Protein AF-A0A497SUG1-F1 (afdb_monomer_lite)

Secondary structure (DSSP, 8-state):
--HHHHHHHHHHHHHHHTT-PPPHHHHHHHHHHHSS--HHHHHHHHHHHTT-BTTB--HHHHHHHHHHHHHHHHHTT----HHHHHHHHHHHHHHHHHHHHHHHHHHHHHHHHHHHT-----GGGSPP-PPP---

pLDDT: mean 77.45, std 15.03, range [41.59, 96.5]

Sequence (135 aa):
MKVKNIWKNIEKIEEIERSGKPDGIEEKMVEMVSNEPNWEEVLNYVVSEEGMDPWQIDIVKLANAFASFIQRLGEMDFKIPAKLIIIAAILLRLKVEVLMYEEEEEETIELENIEEMKIDIDLSKIPDIQAPIKR

Radius of gyration: 30.28 Å; chains: 1; bounding box: 78×42×85 Å

Foldseek 3Di:
DPPVVVVVVVVVVVVVVCVVVPDVLVVVLQVCQVPPNDVVVVLVVLCVVVPHDPVDDDLLSSLVSLVVSVVSCVVVVDDGPVVSVVVSVVSVVVNVVVVVVVVVVVVVVVVVVVVVVPDPPPPVPDDDDDDPDDD

Structure (mmCIF, N/CA/C/O backbone):
data_AF-A0A497SUG1-F1
#
_entry.id   AF-A0A497SUG1-F1
#
loop_
_atom_site.group_PDB
_atom_site.id
_atom_site.type_symbol
_atom_site.label_atom_id
_atom_site.label_alt_id
_atom_site.label_comp_id
_atom_site.label_asym_id
_atom_site.label_entity_id
_atom_site.label_seq_id
_atom_site.pdbx_PDB_ins_code
_atom_site.Cartn_x
_atom_site.Cartn_y
_atom_site.Cartn_z
_atom_site.occupancy
_atom_site.B_iso_or_equiv
_atom_site.auth_seq_id
_atom_site.auth_comp_id
_atom_site.auth_asym_id
_atom_site.auth_atom_id
_atom_site.pdbx_PDB_model_num
ATOM 1 N N . MET A 1 1 ? -55.326 2.505 15.577 1.00 48.19 1 MET A N 1
ATOM 2 C CA . MET A 1 1 ? -54.574 1.235 15.436 1.00 48.19 1 MET A CA 1
ATOM 3 C C . MET A 1 1 ? -53.439 1.337 14.391 1.00 48.19 1 MET A C 1
ATOM 5 O O . MET A 1 1 ? -53.238 0.407 13.631 1.00 48.19 1 MET A O 1
ATOM 9 N N . LYS A 1 2 ? -52.683 2.455 14.334 1.00 50.22 2 LYS A N 1
ATOM 10 C CA . LYS A 1 2 ? -51.553 2.648 13.389 1.00 50.22 2 LYS A CA 1
ATOM 11 C C . LYS A 1 2 ? -50.175 2.721 14.060 1.00 50.22 2 LYS A C 1
ATOM 13 O O . LYS A 1 2 ? -49.175 2.512 13.397 1.00 50.22 2 LYS A O 1
ATOM 18 N N . VAL A 1 3 ? -50.120 2.953 15.374 1.00 50.72 3 VAL A N 1
ATOM 19 C CA . VAL A 1 3 ? -48.850 3.183 16.084 1.00 50.72 3 VAL A CA 1
ATOM 20 C C . VAL A 1 3 ? -48.040 1.889 16.242 1.00 50.72 3 VAL A C 1
ATOM 22 O O . VAL A 1 3 ? -46.841 1.891 16.014 1.00 50.72 3 VAL A O 1
ATOM 25 N N . LYS A 1 4 ? -48.695 0.747 16.506 1.00 49.56 4 LYS A N 1
ATOM 26 C CA . LYS A 1 4 ? -48.038 -0.569 16.669 1.00 49.56 4 LYS A CA 1
ATOM 27 C C . LYS A 1 4 ? -47.273 -1.064 15.430 1.00 49.56 4 LYS A C 1
ATOM 29 O O . LYS A 1 4 ? -46.357 -1.859 15.581 1.00 49.56 4 LYS A O 1
ATOM 34 N N . ASN A 1 5 ? -47.644 -0.606 14.233 1.00 51.91 5 ASN A N 1
ATOM 35 C CA . ASN A 1 5 ? -46.981 -1.004 12.988 1.00 51.91 5 ASN A CA 1
ATOM 36 C C . ASN A 1 5 ? -45.745 -0.157 12.680 1.00 51.91 5 ASN A C 1
ATOM 38 O O . ASN A 1 5 ? -44.886 -0.616 11.942 1.00 51.91 5 ASN A O 1
ATOM 42 N N . ILE A 1 6 ? -45.649 1.048 13.246 1.00 51.88 6 ILE A N 1
ATOM 43 C CA . ILE A 1 6 ? -44.508 1.944 13.032 1.00 51.88 6 ILE A CA 1
ATOM 44 C C . ILE A 1 6 ? -43.310 1.440 13.842 1.00 51.88 6 ILE A C 1
ATOM 46 O O . ILE A 1 6 ? -42.233 1.294 13.285 1.00 51.88 6 ILE A O 1
ATOM 50 N N . TRP A 1 7 ? -43.519 1.046 15.103 1.00 48.81 7 TRP A N 1
ATOM 51 C CA . TRP A 1 7 ? -42.458 0.491 15.958 1.00 48.81 7 TRP A CA 1
ATOM 52 C C . TRP A 1 7 ? -41.896 -0.834 15.433 1.00 48.81 7 TRP A C 1
ATOM 54 O O . TRP A 1 7 ? -40.688 -1.014 15.418 1.00 48.81 7 TRP A O 1
ATOM 64 N N . LYS A 1 8 ? -42.753 -1.707 14.884 1.00 56.28 8 LYS A N 1
ATOM 65 C CA . LYS A 1 8 ? -42.306 -2.932 14.198 1.00 56.28 8 LYS A CA 1
ATOM 66 C C . LYS A 1 8 ? -41.495 -2.658 12.934 1.00 56.28 8 LYS A C 1
ATOM 68 O O . LYS A 1 8 ? -40.694 -3.493 12.541 1.00 56.28 8 LYS A O 1
ATOM 73 N N . ASN A 1 9 ? -41.751 -1.535 12.263 1.00 60.28 9 ASN A N 1
ATOM 74 C CA . ASN A 1 9 ? -40.993 -1.144 11.080 1.00 60.28 9 ASN A CA 1
ATOM 75 C C . ASN A 1 9 ? -39.657 -0.518 11.480 1.00 60.28 9 ASN A C 1
ATOM 77 O O . ASN A 1 9 ? -38.673 -0.781 10.815 1.00 60.28 9 ASN A O 1
ATOM 81 N N . ILE A 1 10 ? -39.618 0.249 12.574 1.00 60.59 10 ILE A N 1
ATOM 82 C CA . ILE A 1 10 ? -38.388 0.828 13.130 1.00 60.59 10 ILE A CA 1
ATOM 83 C C . ILE A 1 10 ? -37.444 -0.279 13.609 1.00 60.59 10 ILE A C 1
ATOM 85 O O . ILE A 1 10 ? -36.297 -0.276 13.194 1.00 60.59 10 ILE A O 1
ATOM 89 N N . GLU A 1 11 ? -37.932 -1.278 14.353 1.00 56.94 11 GLU A N 1
ATOM 90 C CA . GLU A 1 11 ? -37.114 -2.440 14.751 1.00 56.94 11 GLU A CA 1
ATOM 91 C C . GLU A 1 11 ? -36.561 -3.190 13.533 1.00 56.94 11 GLU A C 1
ATOM 93 O O . GLU A 1 11 ? -35.410 -3.601 13.533 1.00 56.94 11 GLU A O 1
ATOM 98 N N . LYS A 1 12 ? -37.356 -3.317 12.463 1.00 55.16 12 LYS A N 1
ATOM 99 C CA . LYS A 1 12 ? -36.945 -3.979 11.219 1.00 55.16 12 LYS A CA 1
ATOM 100 C C . LYS A 1 12 ? -35.949 -3.147 10.405 1.00 55.16 12 LYS A C 1
ATOM 102 O O . LYS A 1 12 ? -35.123 -3.718 9.708 1.00 55.16 12 LYS A O 1
ATOM 107 N N . ILE A 1 13 ? -36.032 -1.819 10.476 1.00 57.75 13 ILE A N 1
ATOM 108 C CA . ILE A 1 13 ? -35.081 -0.888 9.853 1.00 57.75 13 ILE A CA 1
ATOM 109 C C . ILE A 1 13 ? -33.768 -0.881 10.649 1.00 57.75 13 ILE A C 1
ATOM 111 O O . ILE A 1 13 ? -32.713 -0.971 10.036 1.00 57.75 13 ILE A O 1
ATOM 115 N N . GLU A 1 14 ? -33.821 -0.906 11.985 1.00 55.78 14 GLU A N 1
ATOM 116 C CA . GLU A 1 14 ? -32.648 -1.089 12.854 1.00 55.78 14 GLU A CA 1
ATOM 117 C C . GLU A 1 14 ? -32.008 -2.478 12.677 1.00 55.78 14 GLU A C 1
ATOM 119 O O . GLU A 1 14 ? -30.791 -2.605 12.752 1.00 55.78 14 GLU A O 1
ATOM 124 N N . GLU A 1 15 ? -32.785 -3.533 12.402 1.00 54.19 15 GLU A N 1
ATOM 125 C CA . GLU A 1 15 ? -32.261 -4.868 12.061 1.00 54.19 15 GLU A CA 1
ATOM 126 C C . GLU A 1 15 ? -31.575 -4.894 10.684 1.00 54.19 15 GLU A C 1
ATOM 128 O O . GLU A 1 15 ? -30.587 -5.604 10.505 1.00 54.19 15 GLU A O 1
ATOM 133 N N . ILE A 1 16 ? -32.067 -4.102 9.723 1.00 55.38 16 ILE A N 1
ATOM 134 C CA . ILE A 1 16 ? -31.453 -3.928 8.397 1.00 55.38 16 ILE A CA 1
ATOM 135 C C . ILE A 1 16 ? -30.183 -3.067 8.500 1.00 55.38 16 ILE A C 1
ATOM 137 O O . ILE A 1 16 ? -29.180 -3.417 7.886 1.00 55.38 16 ILE A O 1
ATOM 141 N N . GLU A 1 17 ? -30.158 -2.016 9.324 1.00 51.31 17 GLU A N 1
ATOM 142 C CA . GLU A 1 17 ? -28.932 -1.251 9.619 1.00 51.31 17 GLU A CA 1
ATOM 143 C C . GLU A 1 17 ? -27.907 -2.094 10.397 1.00 51.31 17 GLU A C 1
ATOM 145 O O . GLU A 1 17 ? -26.720 -2.065 10.084 1.00 51.31 17 GLU A O 1
ATOM 150 N N . ARG A 1 18 ? -28.350 -2.949 11.331 1.00 47.81 18 ARG A N 1
ATOM 151 C CA . ARG A 1 18 ? -27.493 -3.944 12.007 1.00 47.81 18 ARG A CA 1
ATOM 152 C C . ARG A 1 18 ? -27.054 -5.101 11.111 1.00 47.81 18 ARG A C 1
ATOM 154 O O . ARG A 1 18 ? -26.171 -5.849 11.522 1.00 47.81 18 ARG A O 1
ATOM 161 N N . SER A 1 19 ? -27.643 -5.267 9.924 1.00 41.59 19 SER A N 1
ATOM 162 C CA . SER A 1 19 ? -27.135 -6.205 8.914 1.00 41.59 19 SER A CA 1
ATOM 163 C C . SER A 1 19 ? -25.878 -5.682 8.211 1.00 41.59 19 SER A C 1
ATOM 165 O O . SER A 1 19 ? -25.127 -6.485 7.671 1.00 41.59 19 SER A O 1
ATOM 167 N N . GLY A 1 20 ? -25.572 -4.384 8.344 1.00 46.22 20 GLY A N 1
ATOM 168 C CA . GLY A 1 20 ? -24.226 -3.824 8.183 1.00 46.22 20 GLY A CA 1
ATOM 169 C C . GLY A 1 20 ? -23.348 -4.105 9.404 1.00 46.22 20 GLY A C 1
ATOM 170 O O . GLY A 1 20 ? -22.647 -3.225 9.895 1.00 46.22 20 GLY A O 1
ATOM 171 N N . LYS A 1 21 ? -23.452 -5.314 9.967 1.00 46.22 21 LYS A N 1
ATOM 172 C CA . LYS A 1 21 ? -22.505 -5.764 10.978 1.00 46.22 21 LYS A CA 1
ATOM 173 C C . LYS A 1 21 ? -21.175 -5.936 10.249 1.00 46.22 21 LYS A C 1
ATOM 175 O O . LYS A 1 21 ? -21.176 -6.690 9.278 1.00 46.22 21 LYS A O 1
ATOM 180 N N . PRO A 1 22 ? -20.095 -5.266 10.682 1.00 50.00 22 PRO A N 1
ATOM 181 C CA . PRO A 1 22 ? -18.806 -5.420 10.037 1.00 50.00 22 PRO A CA 1
ATOM 182 C C . PRO A 1 22 ? -18.483 -6.907 9.967 1.00 50.00 22 PRO A C 1
ATOM 184 O O . PRO A 1 22 ? -18.570 -7.617 10.978 1.00 50.00 22 PRO A O 1
ATOM 187 N N . ASP A 1 23 ? -18.159 -7.394 8.771 1.00 61.22 23 ASP A N 1
ATOM 188 C CA . ASP A 1 23 ? -17.541 -8.708 8.636 1.00 61.22 23 ASP A CA 1
ATOM 189 C C . ASP A 1 23 ? -16.365 -8.750 9.627 1.00 61.22 23 ASP A C 1
ATOM 191 O O . ASP A 1 23 ? -15.719 -7.729 9.846 1.00 61.22 23 ASP A O 1
ATOM 195 N N . GLY A 1 24 ? -16.061 -9.881 10.277 1.00 67.88 24 GLY A N 1
ATOM 196 C CA . GLY A 1 24 ? -15.041 -9.910 11.353 1.00 67.88 24 GLY A CA 1
ATOM 197 C C . GLY A 1 24 ? -13.662 -9.342 10.950 1.00 67.88 24 GLY A C 1
ATOM 198 O O . GLY A 1 24 ? -12.855 -8.961 11.794 1.00 67.88 24 GLY A O 1
ATOM 199 N N . ILE A 1 25 ? -13.425 -9.248 9.641 1.00 73.44 25 ILE A N 1
ATOM 200 C CA . ILE A 1 25 ? -12.332 -8.545 8.965 1.00 73.44 25 ILE A CA 1
ATOM 201 C C . ILE A 1 25 ? -12.361 -7.031 9.258 1.00 73.44 25 ILE A C 1
ATOM 203 O O . ILE A 1 25 ? -11.356 -6.464 9.673 1.00 73.44 25 ILE A O 1
ATOM 207 N N . GLU A 1 26 ? -13.505 -6.372 9.092 1.00 74.50 26 GLU A N 1
ATOM 208 C CA . GLU A 1 26 ? -13.710 -4.934 9.309 1.00 74.50 26 GLU A CA 1
ATOM 209 C C . GLU A 1 26 ? -13.595 -4.543 10.784 1.00 74.50 26 GLU A C 1
ATOM 211 O O . GLU A 1 26 ? -12.938 -3.556 11.108 1.00 74.50 26 GLU A O 1
ATOM 216 N N . GLU A 1 27 ? -14.126 -5.365 11.693 1.00 76.12 27 GLU A N 1
ATOM 217 C CA . GLU A 1 27 ? -13.954 -5.184 13.144 1.00 76.12 27 GLU A CA 1
ATOM 218 C C . GLU A 1 27 ? -12.462 -5.158 13.528 1.00 76.12 27 GLU A C 1
ATOM 220 O O . GLU A 1 27 ? -12.015 -4.283 14.274 1.00 76.12 27 GLU A O 1
ATOM 225 N N . LYS A 1 28 ? -11.663 -6.054 12.936 1.00 78.69 28 LYS A N 1
ATOM 226 C CA . LYS A 1 28 ? -10.208 -6.099 13.126 1.00 78.69 28 LYS A CA 1
ATOM 227 C C . LYS A 1 28 ? -9.499 -4.882 12.515 1.00 78.69 28 LYS A C 1
ATOM 229 O O . LYS A 1 28 ? -8.567 -4.352 13.118 1.00 78.69 28 LYS A O 1
ATOM 234 N N . MET A 1 29 ? -9.924 -4.415 11.338 1.00 78.31 29 MET A N 1
ATOM 235 C CA . MET A 1 29 ? -9.370 -3.208 10.696 1.00 78.31 29 MET A CA 1
ATOM 236 C C . MET A 1 29 ? -9.553 -1.971 11.579 1.00 78.31 29 MET A C 1
ATOM 238 O O . MET A 1 29 ? -8.623 -1.184 11.763 1.00 78.31 29 MET A O 1
ATOM 242 N N . VAL A 1 30 ? -10.742 -1.832 12.161 1.00 78.50 30 VAL A N 1
ATOM 243 C CA . VAL A 1 30 ? -11.089 -0.753 13.087 1.00 78.50 30 VAL A CA 1
ATOM 244 C C . VAL A 1 30 ? -10.257 -0.810 14.363 1.00 78.50 30 VAL A C 1
ATOM 246 O O . VAL A 1 30 ? -9.762 0.224 14.823 1.00 78.50 30 VAL A O 1
ATOM 249 N N . GLU A 1 31 ? -10.081 -2.003 14.929 1.00 79.38 31 GLU A N 1
ATOM 250 C CA . GLU A 1 31 ? -9.275 -2.213 16.133 1.00 79.38 31 GLU A CA 1
ATOM 251 C C . GLU A 1 31 ? -7.815 -1.782 15.918 1.00 79.38 31 GLU A C 1
ATOM 253 O O . GLU A 1 31 ? -7.275 -1.033 16.737 1.00 79.38 31 GLU A O 1
ATOM 258 N N . MET A 1 32 ? -7.211 -2.174 14.788 1.00 77.88 32 MET A N 1
ATOM 259 C CA . MET A 1 32 ? -5.823 -1.832 14.430 1.00 77.88 32 MET A CA 1
ATOM 260 C C . MET A 1 32 ? -5.594 -0.326 14.241 1.00 77.88 32 MET A C 1
ATOM 262 O O . MET A 1 32 ? -4.484 0.163 14.438 1.00 77.88 32 MET A O 1
ATOM 266 N N . VAL A 1 33 ? -6.623 0.418 13.829 1.00 76.38 33 VAL A N 1
ATOM 267 C CA . VAL A 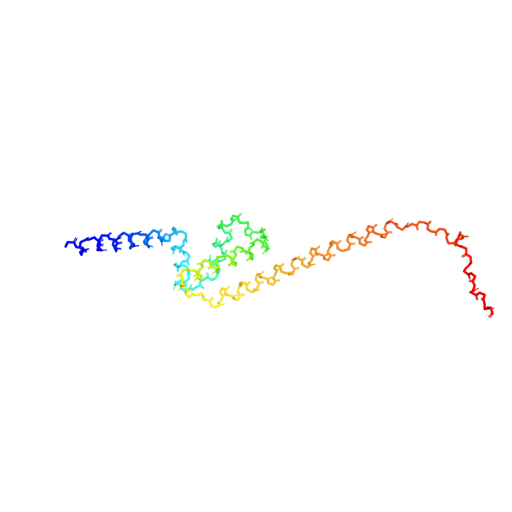1 33 ? -6.525 1.871 13.620 1.00 76.38 33 VAL A CA 1
ATOM 268 C C . VAL A 1 33 ? -6.836 2.666 14.891 1.00 76.38 33 VAL A C 1
ATOM 270 O O . VAL A 1 33 ? -6.317 3.772 15.067 1.00 76.38 33 VAL A O 1
ATOM 273 N N . SER A 1 34 ? -7.677 2.121 15.773 1.00 72.62 34 SER A N 1
ATOM 274 C CA . SER A 1 34 ? -8.138 2.802 16.989 1.00 72.62 34 SER A CA 1
ATOM 275 C C . SER A 1 34 ? -7.130 2.729 18.140 1.00 72.62 34 SER A C 1
ATOM 277 O O . SER A 1 34 ? -6.966 3.711 18.866 1.00 72.62 34 SER A O 1
ATOM 279 N N . ASN A 1 35 ? -6.448 1.593 18.308 1.00 65.81 35 ASN A N 1
ATOM 280 C CA . ASN A 1 35 ? -5.296 1.474 19.204 1.00 65.81 35 ASN A CA 1
ATOM 281 C C . ASN A 1 35 ? -4.047 1.966 18.461 1.00 65.81 35 ASN A C 1
ATOM 283 O O . ASN A 1 35 ? -3.981 1.773 17.254 1.00 65.81 35 ASN A O 1
ATOM 287 N N . GLU A 1 36 ? -3.121 2.653 19.152 1.00 65.88 36 GLU A N 1
ATOM 288 C CA . GLU A 1 36 ? -1.940 3.343 18.583 1.00 65.88 36 GLU A CA 1
ATOM 289 C C . GLU A 1 36 ? -1.563 2.860 17.170 1.00 65.88 36 GLU A C 1
ATOM 291 O O . GLU A 1 36 ? -1.050 1.751 17.038 1.00 65.88 36 GLU A O 1
ATOM 296 N N . PRO A 1 37 ? -1.827 3.649 16.111 1.00 63.25 37 PRO A N 1
ATOM 297 C CA . PRO A 1 37 ? -1.848 3.122 14.755 1.00 63.25 37 PRO A CA 1
ATOM 298 C C . PRO A 1 37 ? -0.460 2.655 14.322 1.00 63.25 37 PRO A C 1
ATOM 300 O O . PRO A 1 37 ? 0.393 3.449 13.892 1.00 63.25 37 PRO A O 1
ATOM 303 N N . ASN A 1 38 ? -0.247 1.345 14.423 1.00 81.69 38 ASN A N 1
ATOM 304 C CA . ASN A 1 38 ? 0.964 0.693 13.984 1.00 81.69 38 ASN A CA 1
ATOM 305 C C . ASN A 1 38 ? 0.841 0.397 12.493 1.00 81.69 38 ASN A C 1
ATOM 307 O O . ASN A 1 38 ? 0.334 -0.627 12.046 1.00 81.69 38 ASN A O 1
ATOM 311 N N . TRP A 1 39 ? 1.300 1.355 11.705 1.00 85.88 39 TRP A N 1
ATOM 312 C CA . TRP A 1 39 ? 1.341 1.257 10.256 1.00 85.88 39 TRP A CA 1
ATOM 313 C C . TRP A 1 39 ? 2.019 -0.021 9.729 1.00 85.88 39 TRP A C 1
ATOM 315 O O . TRP A 1 39 ? 1.654 -0.478 8.648 1.00 85.88 39 TRP A O 1
ATOM 325 N N . GLU A 1 40 ? 2.960 -0.606 10.478 1.00 88.69 40 GLU A N 1
ATOM 326 C CA . GLU A 1 40 ? 3.623 -1.867 10.123 1.00 88.69 40 GLU A CA 1
ATOM 327 C C . GLU A 1 40 ? 2.648 -3.042 10.198 1.00 88.69 40 GLU A C 1
ATOM 329 O O . GLU A 1 40 ? 2.608 -3.877 9.298 1.00 88.69 40 GLU A O 1
ATOM 334 N N . GLU A 1 41 ? 1.815 -3.088 11.238 1.00 88.25 41 GLU A N 1
ATOM 335 C CA . GLU A 1 41 ? 0.775 -4.110 11.389 1.00 88.25 41 GLU A CA 1
ATOM 336 C C . GLU A 1 41 ? -0.270 -3.996 10.288 1.00 88.25 41 GLU A C 1
ATOM 338 O O . GLU A 1 41 ? -0.666 -5.009 9.717 1.00 88.25 41 GLU A O 1
ATOM 343 N N . VAL A 1 42 ? -0.655 -2.769 9.932 1.00 90.56 42 VAL A N 1
ATOM 344 C CA . VAL A 1 42 ? -1.577 -2.519 8.819 1.00 90.56 42 VAL A CA 1
ATOM 345 C C . VAL A 1 42 ? -0.988 -3.007 7.493 1.00 90.56 42 VAL A C 1
ATOM 347 O O . VAL A 1 42 ? -1.678 -3.663 6.718 1.00 90.56 42 VAL A O 1
ATOM 350 N N . LEU A 1 43 ? 0.290 -2.732 7.228 1.00 91.25 43 LEU A N 1
ATOM 351 C CA . LEU A 1 43 ? 0.973 -3.217 6.026 1.00 91.25 43 LEU A CA 1
ATOM 352 C C . LEU A 1 43 ? 1.067 -4.745 5.998 1.00 91.25 43 LEU A C 1
ATOM 354 O O . LEU A 1 43 ? 0.694 -5.357 5.000 1.00 91.25 43 LEU A O 1
ATOM 358 N N . ASN A 1 44 ? 1.496 -5.364 7.098 1.00 91.38 44 ASN A N 1
ATOM 359 C CA . ASN A 1 44 ? 1.570 -6.821 7.228 1.00 91.38 44 ASN A CA 1
ATOM 360 C C . ASN A 1 44 ? 0.197 -7.476 7.058 1.00 91.38 44 ASN A C 1
ATOM 362 O O . ASN A 1 44 ? 0.070 -8.531 6.433 1.00 91.38 44 ASN A O 1
ATOM 366 N N . TYR A 1 45 ? -0.844 -6.837 7.583 1.00 91.56 45 TYR A N 1
ATOM 367 C CA . TYR A 1 45 ? -2.217 -7.256 7.380 1.00 91.56 45 TYR A CA 1
ATOM 368 C C . TYR A 1 45 ? -2.601 -7.223 5.898 1.00 91.56 45 TYR A C 1
ATOM 370 O O . TYR A 1 45 ? -3.022 -8.249 5.382 1.00 91.56 45 TYR A O 1
ATOM 378 N N . VAL A 1 46 ? -2.385 -6.111 5.186 1.00 93.12 46 VAL A N 1
ATOM 379 C CA . VAL A 1 46 ? -2.711 -6.018 3.749 1.00 93.12 46 VAL A CA 1
ATOM 380 C C . VAL A 1 46 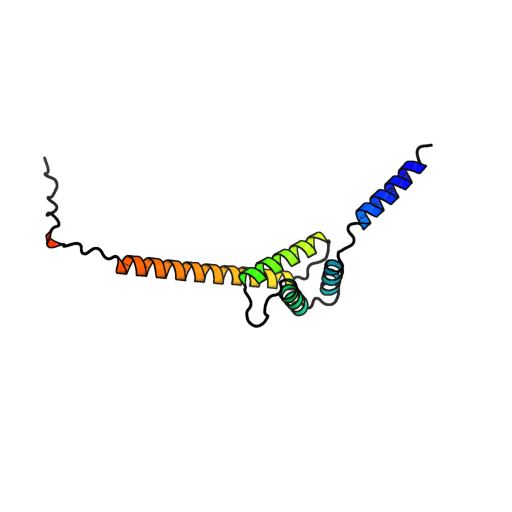? -1.925 -7.043 2.921 1.00 93.12 46 VAL A C 1
ATOM 382 O O . VAL A 1 46 ? -2.495 -7.687 2.046 1.00 93.12 46 VAL A O 1
ATOM 385 N N . VAL A 1 47 ? -0.637 -7.239 3.217 1.00 93.62 47 VAL A N 1
ATOM 386 C CA . VAL A 1 47 ? 0.215 -8.238 2.544 1.00 93.62 47 VAL A CA 1
ATOM 387 C C . VAL A 1 47 ? -0.325 -9.654 2.760 1.00 93.62 47 VAL A C 1
ATOM 389 O O . VAL A 1 47 ? -0.445 -10.419 1.803 1.00 93.62 47 VAL A O 1
ATOM 392 N N . SER A 1 48 ? -0.672 -10.000 4.003 1.00 91.62 48 SER A N 1
ATOM 393 C CA . SER A 1 48 ? -1.188 -11.333 4.338 1.00 91.62 48 SER A CA 1
ATOM 394 C C . SER A 1 48 ? -2.592 -11.590 3.789 1.00 91.62 48 SER A C 1
ATOM 396 O O . SER A 1 48 ? -2.838 -12.680 3.276 1.00 91.62 48 SER A O 1
ATOM 398 N N . GLU A 1 49 ? -3.480 -10.597 3.834 1.00 91.25 49 GLU A N 1
ATOM 399 C CA . GLU A 1 49 ? -4.854 -10.695 3.328 1.00 91.25 49 GLU A CA 1
ATOM 400 C C . GLU A 1 49 ? -4.883 -10.936 1.812 1.00 91.25 49 GLU A C 1
ATOM 402 O O . GLU A 1 49 ? -5.647 -11.754 1.309 1.00 91.25 49 GLU A O 1
ATOM 407 N N . GLU A 1 50 ? -3.978 -10.291 1.078 1.00 91.06 50 GLU A N 1
ATOM 408 C CA . GLU A 1 50 ? -3.827 -10.457 -0.370 1.00 91.06 50 GLU A CA 1
ATOM 409 C C . GLU A 1 50 ? -2.981 -11.678 -0.776 1.00 91.06 50 GLU A C 1
ATOM 411 O O . GLU A 1 50 ? -2.724 -11.888 -1.972 1.00 91.06 50 GLU A O 1
ATOM 416 N N . GLY A 1 51 ? -2.509 -12.462 0.200 1.00 90.69 51 GLY A N 1
ATOM 417 C CA . GLY A 1 51 ? -1.679 -13.648 -0.014 1.00 90.69 51 GLY A CA 1
ATOM 418 C C . GLY A 1 51 ? -0.341 -13.355 -0.700 1.00 90.69 51 GLY A C 1
ATOM 419 O O . GLY A 1 51 ? 0.126 -14.172 -1.492 1.00 90.69 51 GLY A O 1
ATOM 420 N N . MET A 1 52 ? 0.248 -12.181 -0.458 1.00 92.69 52 MET A N 1
ATOM 421 C CA . MET A 1 52 ? 1.542 -11.791 -1.030 1.00 92.69 52 MET A CA 1
ATOM 422 C C . MET A 1 52 ? 2.709 -12.377 -0.221 1.00 92.69 52 MET A C 1
ATOM 424 O O . MET A 1 52 ? 2.620 -12.517 0.999 1.00 92.69 52 MET A O 1
ATOM 428 N N . ASP A 1 53 ? 3.823 -12.688 -0.892 1.00 90.50 53 ASP A N 1
ATOM 429 C CA . ASP A 1 53 ? 5.068 -13.096 -0.231 1.00 90.50 53 ASP A CA 1
ATOM 430 C C . ASP A 1 53 ? 5.821 -11.853 0.285 1.00 90.50 53 ASP A C 1
ATOM 432 O O . ASP A 1 53 ? 6.195 -10.999 -0.521 1.00 90.50 53 ASP A O 1
ATOM 436 N N . PRO A 1 54 ? 6.099 -11.731 1.599 1.00 87.88 54 PRO A N 1
ATOM 437 C CA . PRO A 1 54 ? 6.850 -10.603 2.151 1.00 87.88 54 PRO A CA 1
ATOM 438 C C . PRO A 1 54 ? 8.264 -10.446 1.580 1.00 87.88 54 PRO A C 1
ATOM 440 O O . PRO A 1 54 ? 8.818 -9.347 1.616 1.00 87.88 54 PRO A O 1
ATOM 443 N N . TRP A 1 55 ? 8.866 -11.528 1.078 1.00 89.44 55 TRP A N 1
ATOM 444 C CA . TRP A 1 55 ? 10.205 -11.490 0.488 1.00 89.44 55 TRP A CA 1
ATOM 445 C C . TRP A 1 55 ? 10.191 -11.077 -0.982 1.00 89.44 55 TRP A C 1
ATOM 447 O O . TRP A 1 55 ? 11.217 -10.623 -1.486 1.00 89.44 55 TRP A O 1
ATOM 457 N N . GLN A 1 56 ? 9.056 -11.240 -1.667 1.00 91.94 56 GLN A N 1
ATOM 458 C CA . GLN A 1 56 ? 8.864 -10.981 -3.095 1.00 91.94 56 GLN A CA 1
ATOM 459 C C . GLN A 1 56 ? 7.533 -10.247 -3.304 1.00 91.94 56 GLN A C 1
ATOM 461 O O . GLN A 1 56 ? 6.517 -10.834 -3.678 1.00 91.94 56 GLN A O 1
ATOM 466 N N . ILE A 1 57 ? 7.548 -8.944 -3.023 1.00 91.44 57 ILE A N 1
ATOM 467 C CA . ILE A 1 57 ? 6.353 -8.098 -3.062 1.00 91.44 57 ILE A CA 1
ATOM 468 C C . ILE A 1 57 ? 6.186 -7.476 -4.449 1.00 91.44 57 ILE A C 1
ATOM 470 O O . ILE A 1 57 ? 7.060 -6.756 -4.927 1.00 91.44 57 ILE A O 1
ATOM 474 N N . ASP A 1 58 ? 5.007 -7.675 -5.037 1.00 93.12 58 ASP A N 1
ATOM 475 C CA . ASP A 1 58 ? 4.523 -6.877 -6.162 1.00 93.12 58 ASP A CA 1
ATOM 476 C C . ASP A 1 58 ? 4.024 -5.517 -5.642 1.00 93.12 58 ASP A C 1
ATOM 478 O O . ASP A 1 58 ? 2.989 -5.418 -4.971 1.00 93.12 58 ASP A O 1
ATOM 482 N N . ILE A 1 59 ? 4.775 -4.453 -5.944 1.00 93.88 59 ILE A N 1
ATOM 483 C CA . ILE A 1 59 ? 4.468 -3.100 -5.469 1.00 93.88 59 ILE A CA 1
ATOM 484 C C . ILE A 1 59 ? 3.190 -2.534 -6.092 1.00 93.88 59 ILE A C 1
ATOM 486 O O . ILE A 1 59 ? 2.474 -1.770 -5.439 1.00 93.88 59 ILE A O 1
ATOM 490 N N . VAL A 1 60 ? 2.873 -2.924 -7.329 1.00 94.06 60 VAL A N 1
ATOM 491 C CA . VAL A 1 60 ? 1.676 -2.483 -8.045 1.00 94.06 60 VAL A CA 1
ATOM 492 C C . VAL A 1 60 ? 0.451 -3.066 -7.353 1.00 94.06 60 VAL A C 1
ATOM 494 O O . VAL A 1 60 ? -0.494 -2.330 -7.034 1.00 94.06 60 VAL A O 1
ATOM 497 N N . LYS A 1 61 ? 0.490 -4.370 -7.054 1.00 94.81 61 LYS A N 1
ATOM 498 C CA . LYS A 1 61 ? -0.566 -5.058 -6.305 1.00 94.81 61 LYS A CA 1
ATOM 499 C C . LYS A 1 61 ? -0.708 -4.485 -4.894 1.00 94.81 61 LYS A C 1
ATOM 501 O O . LYS A 1 61 ? -1.825 -4.156 -4.491 1.00 94.81 61 LYS A O 1
ATOM 506 N N . LEU A 1 62 ? 0.399 -4.294 -4.172 1.00 95.31 62 LEU A N 1
ATOM 507 C CA . LEU A 1 62 ? 0.384 -3.739 -2.815 1.00 95.31 62 LEU A CA 1
ATOM 508 C C . LEU A 1 62 ? -0.208 -2.327 -2.771 1.00 95.31 62 LEU A C 1
ATOM 510 O O . LEU A 1 62 ? -1.057 -2.049 -1.925 1.00 95.31 62 LEU A O 1
ATOM 514 N N . ALA A 1 63 ? 0.184 -1.443 -3.689 1.00 95.69 63 ALA A N 1
ATOM 515 C CA . ALA A 1 63 ? -0.342 -0.082 -3.745 1.00 95.69 63 ALA A CA 1
ATOM 516 C C . ALA A 1 63 ? -1.862 -0.061 -3.988 1.00 95.69 63 ALA A C 1
ATOM 518 O O . ALA A 1 63 ? -2.581 0.696 -3.333 1.00 95.69 63 ALA A O 1
ATOM 519 N N . ASN A 1 64 ? -2.366 -0.917 -4.883 1.00 95.56 64 ASN A N 1
ATOM 520 C CA . ASN A 1 64 ? -3.803 -1.036 -5.155 1.00 95.56 64 ASN A CA 1
ATOM 521 C C . ASN A 1 64 ? -4.579 -1.575 -3.946 1.00 95.56 64 ASN A C 1
ATOM 523 O O . ASN A 1 64 ? -5.625 -1.029 -3.578 1.00 95.56 64 ASN A O 1
ATOM 527 N N . ALA A 1 65 ? -4.060 -2.628 -3.314 1.00 94.94 65 ALA A N 1
ATOM 528 C CA . ALA A 1 65 ? -4.675 -3.231 -2.139 1.00 94.94 65 ALA A CA 1
ATOM 529 C C . ALA A 1 65 ? -4.704 -2.250 -0.960 1.00 94.94 65 ALA A C 1
ATOM 531 O O . ALA A 1 65 ? -5.736 -2.075 -0.313 1.00 94.94 65 ALA A O 1
ATOM 532 N N . PHE A 1 66 ? -3.607 -1.526 -0.729 1.00 94.75 66 PHE A N 1
ATOM 533 C CA . PHE A 1 66 ? -3.517 -0.534 0.339 1.00 94.75 66 PHE A CA 1
ATOM 534 C C . PHE A 1 66 ? -4.434 0.676 0.097 1.00 94.75 66 PHE A C 1
ATOM 536 O O . PHE A 1 66 ? -5.060 1.181 1.028 1.00 94.75 66 PHE A O 1
ATOM 543 N N . ALA A 1 67 ? -4.580 1.124 -1.154 1.00 93.19 67 ALA A N 1
ATOM 544 C CA . ALA A 1 67 ? -5.548 2.164 -1.503 1.00 93.19 67 ALA A CA 1
ATOM 545 C C . ALA A 1 67 ? -6.994 1.708 -1.234 1.00 93.19 67 ALA A C 1
ATOM 547 O O . ALA A 1 67 ? -7.781 2.463 -0.662 1.00 93.19 67 ALA A O 1
ATOM 548 N N . SER A 1 68 ? -7.318 0.458 -1.577 1.00 92.69 68 SER A N 1
ATOM 549 C CA . SER A 1 68 ? -8.632 -0.147 -1.311 1.00 92.69 68 SER A CA 1
ATOM 550 C C . SER A 1 68 ? -8.893 -0.292 0.192 1.00 92.69 68 SER A C 1
ATOM 552 O O . SER A 1 68 ? -9.982 0.015 0.671 1.00 92.69 68 SER A O 1
ATOM 554 N N . PHE A 1 69 ? -7.873 -0.679 0.963 1.00 91.25 69 PHE A N 1
ATOM 555 C CA . PHE A 1 69 ? -7.919 -0.732 2.425 1.00 91.25 69 PHE A CA 1
ATOM 556 C C . PHE A 1 69 ? -8.287 0.630 3.035 1.00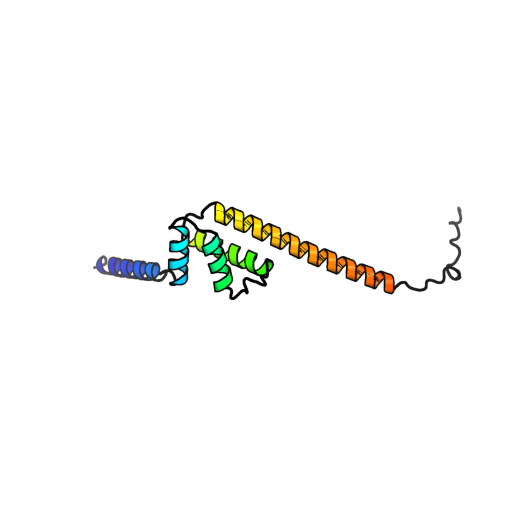 91.25 69 PHE A C 1
ATOM 558 O O . PHE A 1 69 ? -9.167 0.706 3.891 1.00 91.25 69 PHE A O 1
ATOM 565 N N . ILE A 1 70 ? -7.661 1.716 2.567 1.00 90.44 70 ILE A N 1
ATOM 566 C CA . ILE A 1 70 ? -7.961 3.076 3.043 1.00 90.44 70 ILE A CA 1
ATOM 567 C C . ILE A 1 70 ? -9.380 3.509 2.668 1.00 90.44 70 ILE A C 1
ATOM 569 O O . ILE A 1 70 ? -10.044 4.146 3.486 1.00 90.44 70 ILE A O 1
ATOM 573 N N . GLN A 1 71 ? -9.854 3.172 1.465 1.00 89.44 71 GLN A N 1
ATOM 574 C CA . GLN A 1 71 ? -11.224 3.488 1.044 1.00 89.44 71 GLN A CA 1
ATOM 575 C C . GLN A 1 71 ? -12.253 2.829 1.966 1.00 89.44 71 GLN A C 1
ATOM 577 O O . GLN A 1 71 ? -13.104 3.529 2.509 1.00 89.44 71 GLN A O 1
ATOM 582 N N . ARG A 1 72 ? -12.095 1.530 2.251 1.00 87.69 72 ARG A N 1
ATOM 583 C CA . ARG A 1 72 ? -12.959 0.794 3.191 1.00 87.69 72 ARG A CA 1
ATOM 584 C C . ARG A 1 72 ? -12.951 1.407 4.593 1.00 87.69 72 ARG A C 1
ATOM 586 O O . ARG A 1 72 ? -13.985 1.521 5.238 1.00 87.69 72 ARG A O 1
ATOM 593 N N . LEU A 1 73 ? -11.788 1.858 5.061 1.00 85.31 73 LEU A N 1
ATOM 594 C CA . LEU A 1 73 ? -11.662 2.562 6.341 1.00 85.31 73 LEU A CA 1
ATOM 595 C C . LEU A 1 73 ? -12.419 3.892 6.382 1.00 85.31 73 LEU A C 1
ATOM 597 O O . LEU A 1 73 ? -12.989 4.234 7.418 1.00 85.31 73 LEU A O 1
ATOM 601 N N . GLY A 1 74 ? -12.424 4.629 5.271 1.00 81.25 74 GLY A N 1
ATOM 602 C CA . GLY A 1 74 ? -13.188 5.866 5.133 1.00 81.25 74 GLY A CA 1
ATOM 603 C C . GLY A 1 74 ? -14.699 5.637 5.079 1.00 81.25 74 GLY A C 1
ATOM 604 O O . GLY A 1 74 ? -15.444 6.434 5.637 1.00 81.25 74 GLY A O 1
ATOM 605 N N . GLU A 1 75 ? -15.151 4.545 4.458 1.00 83.81 75 GLU A N 1
ATOM 606 C CA . GLU A 1 75 ? -16.575 4.171 4.381 1.00 83.81 75 GLU A CA 1
ATOM 607 C C . GLU A 1 75 ? -17.179 3.836 5.751 1.00 83.81 75 GLU A C 1
ATOM 609 O O . GLU A 1 75 ? -18.365 4.060 5.976 1.00 83.81 75 GLU A O 1
ATOM 614 N N . MET A 1 76 ? -16.360 3.352 6.685 1.00 79.50 76 MET A N 1
ATOM 615 C CA . MET A 1 76 ? -16.772 3.021 8.050 1.00 79.50 76 MET A CA 1
ATOM 616 C C . MET A 1 76 ? -16.760 4.232 9.018 1.00 79.50 76 MET A C 1
ATOM 618 O O . MET A 1 76 ? -16.847 4.043 10.229 1.00 79.50 76 MET A O 1
ATOM 622 N N . ASP A 1 77 ? -16.619 5.468 8.516 1.00 71.56 77 ASP A N 1
ATOM 623 C CA . ASP A 1 77 ? -16.549 6.724 9.296 1.00 71.56 77 ASP A CA 1
ATOM 624 C C . ASP A 1 77 ? -15.390 6.801 10.323 1.00 71.56 77 ASP A C 1
ATOM 626 O O . ASP A 1 77 ? -15.401 7.611 11.260 1.00 71.56 77 ASP A O 1
ATOM 630 N N . PHE A 1 78 ? -14.335 5.996 10.151 1.00 74.00 78 PHE A N 1
ATOM 631 C CA . PHE A 1 78 ? -13.182 6.016 11.054 1.00 74.00 78 PHE A CA 1
ATOM 632 C C . PHE A 1 78 ? -12.173 7.110 10.707 1.00 74.00 78 PHE A C 1
ATOM 634 O O . PHE A 1 78 ? -11.920 7.463 9.554 1.00 74.00 78 PHE A O 1
ATOM 641 N N . LYS A 1 79 ? -11.522 7.637 11.750 1.00 78.44 79 LYS A N 1
ATOM 642 C CA . LYS A 1 79 ? -10.416 8.581 11.582 1.00 78.44 79 LYS A CA 1
ATOM 643 C C . LYS A 1 79 ? -9.203 7.847 11.031 1.00 78.44 79 LYS A C 1
ATOM 645 O O . LYS A 1 79 ? -8.586 7.061 11.742 1.00 78.44 79 LYS A O 1
ATOM 650 N N . ILE A 1 80 ? -8.821 8.171 9.801 1.00 81.50 80 ILE A N 1
ATOM 651 C CA . ILE A 1 80 ? -7.605 7.635 9.190 1.00 81.50 80 ILE A CA 1
ATOM 652 C C . ILE A 1 80 ? -6.384 8.372 9.772 1.00 81.50 80 ILE A C 1
ATOM 654 O O . ILE A 1 80 ? -6.289 9.599 9.656 1.00 81.50 80 ILE A O 1
ATOM 658 N N . PRO A 1 81 ? -5.420 7.663 10.384 1.00 86.12 81 PRO A N 1
ATOM 659 C CA . PRO A 1 81 ? -4.174 8.253 10.845 1.00 86.12 81 PRO A CA 1
ATOM 660 C C . PRO A 1 81 ? -3.390 8.852 9.676 1.00 86.12 81 PRO A C 1
ATOM 662 O O . PRO A 1 81 ? -3.196 8.202 8.648 1.00 86.12 81 PRO A O 1
ATOM 665 N N . ALA A 1 82 ? -2.842 10.057 9.857 1.00 87.81 82 ALA A N 1
ATOM 666 C CA . ALA A 1 82 ? -2.071 10.745 8.816 1.00 87.81 82 ALA A CA 1
ATOM 667 C C . ALA A 1 82 ? -0.899 9.903 8.277 1.00 87.81 82 ALA A C 1
ATOM 669 O O . ALA A 1 82 ? -0.570 9.972 7.095 1.00 87.81 82 ALA A O 1
ATOM 670 N N . LYS A 1 83 ? -0.299 9.059 9.127 1.00 89.00 83 LYS A N 1
ATOM 671 C CA . LYS A 1 83 ? 0.790 8.160 8.732 1.00 89.00 83 LYS A CA 1
ATOM 672 C C . LYS A 1 83 ? 0.364 7.155 7.649 1.00 89.00 83 LYS A C 1
ATOM 674 O O . LYS A 1 83 ? 1.147 6.9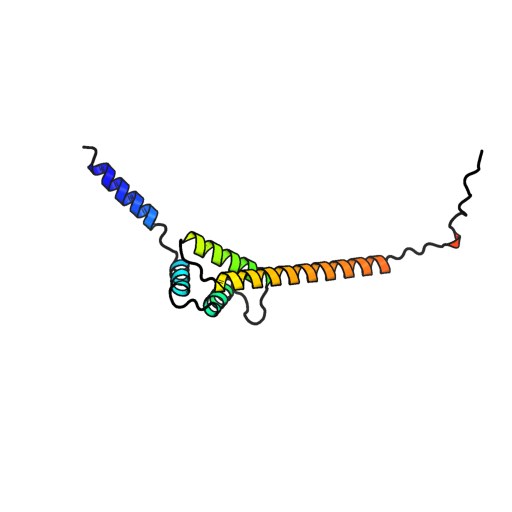10 6.739 1.00 89.00 83 LYS A O 1
ATOM 679 N N . LEU A 1 84 ? -0.866 6.633 7.695 1.00 90.44 84 LEU A N 1
ATOM 680 C CA . LEU A 1 84 ? -1.367 5.716 6.662 1.00 90.44 84 LEU A CA 1
ATOM 681 C C . LEU A 1 84 ? -1.536 6.427 5.316 1.00 90.44 84 LEU A C 1
ATOM 683 O O . LEU A 1 84 ? -1.186 5.870 4.282 1.00 90.44 84 LEU A O 1
ATOM 687 N N . ILE A 1 85 ? -1.980 7.686 5.324 1.00 91.75 85 ILE A N 1
ATOM 688 C CA . ILE A 1 85 ? -2.067 8.502 4.105 1.00 91.75 85 ILE A CA 1
ATOM 689 C C . ILE A 1 85 ? -0.679 8.742 3.497 1.00 91.75 85 ILE A C 1
ATOM 691 O O . ILE A 1 85 ? -0.513 8.640 2.283 1.00 91.75 85 ILE A O 1
ATOM 695 N N . ILE A 1 86 ? 0.334 9.016 4.327 1.00 93.25 86 ILE A N 1
ATOM 696 C CA . ILE A 1 86 ? 1.722 9.176 3.862 1.00 93.25 86 ILE A CA 1
ATOM 697 C C . ILE A 1 86 ? 2.218 7.887 3.203 1.00 93.25 86 ILE A C 1
ATOM 699 O O . ILE A 1 86 ? 2.799 7.937 2.122 1.00 93.25 86 ILE A O 1
ATOM 703 N N . ILE A 1 87 ? 1.959 6.734 3.819 1.00 94.38 87 ILE A N 1
ATOM 704 C CA . ILE A 1 87 ? 2.347 5.433 3.262 1.00 94.38 87 ILE A CA 1
ATOM 705 C C . ILE A 1 87 ? 1.649 5.181 1.930 1.00 94.38 87 ILE A C 1
ATOM 707 O O . ILE A 1 87 ? 2.306 4.775 0.978 1.00 94.38 87 ILE A O 1
ATOM 711 N N . ALA A 1 88 ? 0.358 5.495 1.819 1.00 94.44 88 ALA A N 1
ATOM 712 C CA . ALA A 1 88 ? -0.364 5.381 0.556 1.00 94.44 88 ALA A CA 1
ATOM 713 C C . ALA A 1 88 ? 0.262 6.246 -0.543 1.00 94.44 88 ALA A C 1
ATOM 715 O O . ALA A 1 88 ? 0.461 5.772 -1.658 1.00 94.44 88 ALA A O 1
ATOM 716 N N . ALA A 1 89 ? 0.629 7.490 -0.227 1.00 96.31 89 ALA A N 1
ATOM 717 C CA . ALA A 1 89 ? 1.306 8.372 -1.173 1.00 96.31 89 ALA A CA 1
ATOM 718 C C . ALA A 1 89 ? 2.675 7.818 -1.606 1.00 96.31 89 ALA A C 1
ATOM 720 O O . ALA A 1 89 ? 3.018 7.888 -2.786 1.00 96.31 89 ALA A O 1
ATOM 721 N N . ILE A 1 90 ? 3.438 7.229 -0.678 1.00 96.50 90 ILE A N 1
ATOM 722 C CA . ILE A 1 90 ? 4.719 6.574 -0.983 1.00 96.50 90 ILE A CA 1
ATOM 723 C C . ILE A 1 90 ? 4.502 5.356 -1.890 1.00 96.50 90 ILE A C 1
ATOM 725 O O . ILE A 1 90 ? 5.173 5.244 -2.911 1.00 96.50 90 ILE A O 1
ATOM 729 N N . LEU A 1 91 ? 3.550 4.476 -1.566 1.00 95.81 91 LEU A N 1
ATOM 730 C CA . LEU A 1 91 ? 3.238 3.289 -2.370 1.00 95.81 91 LEU A CA 1
ATOM 731 C C . LEU A 1 91 ? 2.768 3.661 -3.781 1.00 95.81 91 LEU A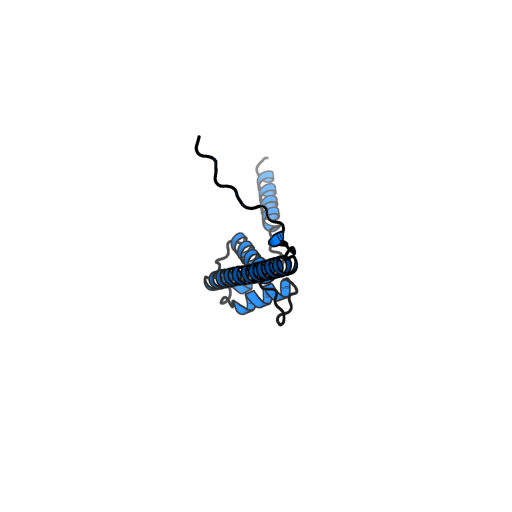 C 1
ATOM 733 O O . LEU A 1 91 ? 3.192 3.043 -4.753 1.00 95.81 91 LEU A O 1
ATOM 737 N N . LEU A 1 92 ? 1.940 4.699 -3.911 1.00 95.88 92 LEU A N 1
ATOM 738 C CA . LEU A 1 92 ? 1.505 5.211 -5.211 1.00 95.88 92 LEU A CA 1
ATOM 739 C C . LEU A 1 92 ? 2.673 5.767 -6.024 1.00 95.88 92 LEU A C 1
ATOM 741 O O . LEU A 1 92 ? 2.752 5.504 -7.221 1.00 95.88 92 LEU A O 1
ATOM 745 N N . ARG A 1 93 ? 3.594 6.498 -5.386 1.00 95.69 93 ARG A N 1
ATOM 746 C CA . ARG A 1 93 ? 4.813 6.966 -6.052 1.00 95.69 93 ARG A CA 1
ATOM 747 C C . ARG A 1 93 ? 5.651 5.792 -6.561 1.00 95.69 93 ARG A C 1
ATOM 749 O O .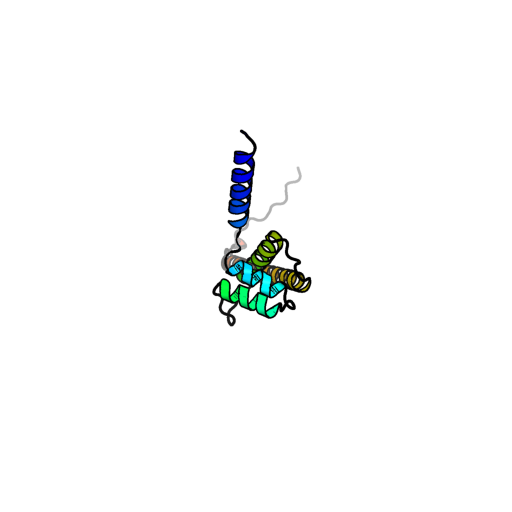 ARG A 1 93 ? 6.055 5.816 -7.715 1.00 95.69 93 ARG A O 1
ATOM 756 N N . LEU A 1 94 ? 5.866 4.767 -5.736 1.00 95.88 94 LEU A N 1
ATOM 757 C CA . LEU A 1 94 ? 6.631 3.579 -6.131 1.00 95.88 94 LEU A CA 1
ATOM 758 C C . LEU A 1 94 ? 5.956 2.812 -7.275 1.00 95.88 94 LEU A C 1
ATOM 760 O O . LEU A 1 94 ? 6.633 2.356 -8.188 1.00 95.88 94 LEU A O 1
ATOM 764 N N . LYS A 1 95 ? 4.621 2.712 -7.262 1.00 94.38 95 LYS A N 1
ATOM 765 C CA . LYS A 1 95 ? 3.859 2.129 -8.373 1.00 94.38 95 LYS A CA 1
ATOM 766 C C . LYS A 1 95 ? 4.108 2.885 -9.680 1.00 94.38 95 LYS A C 1
ATOM 768 O O . LYS A 1 95 ? 4.276 2.248 -10.709 1.00 94.38 95 LYS A O 1
ATOM 773 N N . VAL A 1 96 ? 4.122 4.219 -9.647 1.00 95.62 96 VAL A N 1
ATOM 774 C CA . VAL A 1 96 ? 4.437 5.024 -10.838 1.00 95.62 96 VAL A CA 1
ATOM 775 C C . VAL A 1 96 ? 5.866 4.765 -11.300 1.00 95.62 96 VAL A C 1
ATOM 777 O O . VAL A 1 96 ? 6.066 4.549 -12.483 1.00 95.62 96 VAL A O 1
ATOM 780 N N . GLU A 1 97 ? 6.838 4.743 -10.387 1.00 93.50 97 GLU A N 1
ATOM 781 C CA . GLU A 1 97 ? 8.236 4.468 -10.741 1.00 93.50 97 GLU A CA 1
ATOM 782 C C . GLU A 1 97 ? 8.383 3.115 -11.449 1.00 93.50 97 GLU A C 1
ATOM 784 O O . GLU A 1 97 ? 8.991 3.068 -12.510 1.00 93.50 97 GLU A O 1
ATOM 789 N N . VAL A 1 98 ? 7.760 2.045 -10.941 1.00 92.94 98 VAL A N 1
ATOM 790 C CA . VAL A 1 98 ? 7.799 0.725 -11.600 1.00 92.94 98 VAL A CA 1
ATOM 791 C C . VAL A 1 98 ? 7.164 0.741 -12.987 1.00 92.94 98 VAL A C 1
ATOM 793 O O . VAL A 1 98 ? 7.769 0.234 -13.922 1.00 92.94 98 VAL A O 1
ATOM 796 N N . LEU A 1 99 ? 5.993 1.364 -13.140 1.00 90.56 99 LEU A N 1
ATOM 797 C CA . LEU A 1 99 ? 5.330 1.441 -14.446 1.00 90.56 99 LEU A CA 1
ATOM 798 C C . LEU A 1 99 ? 6.148 2.237 -15.472 1.00 90.56 99 LEU A C 1
ATOM 800 O O . LEU A 1 99 ? 6.134 1.901 -16.647 1.00 90.56 99 LEU A O 1
ATOM 804 N N . MET A 1 100 ? 6.862 3.278 -15.036 1.00 89.44 100 MET A N 1
ATOM 805 C CA . MET A 1 100 ? 7.748 4.045 -15.918 1.00 89.44 100 MET A CA 1
ATOM 806 C C . MET A 1 100 ? 8.979 3.231 -16.325 1.00 89.44 100 MET A C 1
ATOM 808 O O . MET A 1 100 ? 9.385 3.299 -17.476 1.00 89.44 100 MET A O 1
ATOM 812 N N . TYR A 1 101 ? 9.555 2.441 -15.412 1.00 86.75 101 TYR A N 1
ATOM 813 C CA . TYR A 1 101 ? 10.667 1.548 -15.757 1.00 86.75 101 TYR A CA 1
ATOM 814 C C . TYR A 1 101 ? 10.257 0.477 -16.773 1.00 86.75 101 TYR A C 1
ATOM 816 O O . TYR A 1 101 ? 11.020 0.206 -17.693 1.00 86.75 101 TYR A O 1
ATOM 824 N N . GLU A 1 102 ? 9.062 -0.102 -16.632 1.00 82.88 102 GLU A N 1
ATOM 825 C CA . GLU A 1 102 ? 8.523 -1.058 -17.609 1.00 82.88 102 GLU A CA 1
ATOM 826 C C . GLU A 1 102 ? 8.340 -0.407 -18.992 1.00 82.88 102 GLU A C 1
ATOM 828 O O . GLU A 1 102 ? 8.742 -0.989 -19.995 1.00 82.88 102 GLU A O 1
ATOM 833 N N . GLU A 1 103 ? 7.815 0.822 -19.050 1.00 81.56 103 GLU A N 1
ATOM 834 C CA . GLU A 1 103 ? 7.646 1.574 -20.304 1.00 81.56 103 GLU A CA 1
ATOM 835 C C . GLU A 1 103 ? 8.999 1.922 -20.957 1.00 81.56 103 GLU A C 1
ATOM 837 O O . GLU A 1 103 ? 9.170 1.742 -22.162 1.00 81.56 103 GLU A O 1
ATOM 842 N N . GLU A 1 104 ? 9.997 2.343 -20.171 1.00 77.50 104 GLU A N 1
ATOM 843 C CA . GLU A 1 104 ? 11.358 2.595 -20.667 1.00 77.50 104 GLU A CA 1
ATOM 844 C C . GLU A 1 104 ? 12.017 1.316 -21.217 1.00 77.50 104 GLU A C 1
ATOM 846 O O . GLU A 1 104 ? 12.657 1.351 -22.271 1.00 77.50 104 GLU A O 1
ATOM 851 N N . GLU A 1 105 ? 11.859 0.172 -20.541 1.00 74.69 105 GLU A N 1
ATOM 852 C CA . GLU A 1 105 ? 12.364 -1.114 -21.036 1.00 74.69 105 GLU A CA 1
ATOM 853 C C . GLU A 1 105 ? 11.681 -1.520 -22.353 1.00 74.69 105 GLU A C 1
ATOM 855 O O . GLU A 1 105 ? 12.366 -1.910 -23.303 1.00 74.69 105 GLU A O 1
ATOM 860 N N . GLU A 1 106 ? 10.360 -1.366 -22.460 1.00 72.38 106 GLU A N 1
ATOM 861 C CA . GLU A 1 106 ? 9.614 -1.632 -23.696 1.00 72.38 106 GLU A CA 1
ATOM 862 C C . GLU A 1 106 ? 10.093 -0.746 -24.858 1.00 72.38 106 GLU A C 1
ATOM 864 O O . GLU A 1 106 ? 10.390 -1.264 -25.940 1.00 72.38 106 GLU A O 1
ATOM 869 N N . GLU A 1 107 ? 10.268 0.561 -24.634 1.00 71.19 107 GLU A N 1
ATOM 870 C CA . GLU A 1 107 ? 10.795 1.487 -25.645 1.00 71.19 107 GLU A CA 1
ATOM 871 C C . GLU A 1 107 ? 12.204 1.089 -26.116 1.00 71.19 107 GLU A C 1
ATOM 873 O O . GLU A 1 107 ? 12.498 1.131 -27.316 1.00 71.19 107 GLU A O 1
ATOM 878 N N . THR A 1 108 ? 13.091 0.670 -25.205 1.00 71.94 108 THR A N 1
ATOM 879 C CA . THR A 1 108 ? 14.444 0.228 -25.593 1.00 71.94 108 THR A CA 1
ATOM 880 C C . THR A 1 108 ? 14.417 -1.019 -26.474 1.00 71.94 108 THR A C 1
ATOM 882 O O . THR A 1 108 ? 15.108 -1.056 -27.495 1.00 71.94 108 THR A O 1
ATOM 885 N N . ILE A 1 109 ? 13.568 -1.998 -26.152 1.00 72.62 109 ILE A N 1
ATOM 886 C CA . ILE A 1 109 ? 13.398 -3.223 -26.942 1.00 72.62 109 ILE A CA 1
ATOM 887 C C . ILE A 1 109 ? 12.834 -2.895 -28.332 1.00 72.62 109 ILE A C 1
ATOM 889 O O . ILE A 1 109 ? 13.274 -3.460 -29.337 1.00 72.62 109 ILE A O 1
ATOM 893 N N . GLU A 1 110 ? 11.871 -1.978 -28.435 1.00 68.12 110 GLU A N 1
ATOM 894 C CA . GLU A 1 110 ? 11.339 -1.533 -29.728 1.00 68.12 110 GLU A CA 1
ATOM 895 C C . GLU A 1 110 ? 12.411 -0.866 -30.602 1.00 68.12 110 GLU A C 1
ATOM 897 O O . GLU A 1 110 ? 12.508 -1.164 -31.798 1.00 68.12 110 GLU A O 1
ATOM 902 N N . LEU A 1 111 ? 13.251 -0.007 -30.019 1.00 70.38 111 LEU A N 1
ATOM 903 C CA . LEU A 1 111 ? 14.350 0.652 -30.728 1.00 70.38 111 LEU A CA 1
ATOM 904 C C . LEU A 1 111 ? 15.403 -0.349 -31.220 1.00 70.38 111 LEU A C 1
ATOM 906 O O . LEU A 1 111 ? 15.823 -0.258 -32.377 1.00 70.38 111 LEU A O 1
ATOM 910 N N . GLU A 1 112 ? 15.784 -1.324 -30.393 1.00 67.69 112 GLU A N 1
ATOM 911 C CA . GLU A 1 112 ? 16.702 -2.404 -30.781 1.00 67.69 112 GLU A CA 1
ATOM 912 C C . GLU A 1 112 ? 16.142 -3.216 -31.961 1.00 67.69 112 GLU A C 1
ATOM 914 O O . GLU A 1 112 ? 16.831 -3.423 -32.963 1.00 67.69 112 GLU A O 1
ATOM 919 N N . ASN A 1 113 ? 14.856 -3.578 -31.916 1.00 68.44 113 ASN A N 1
ATOM 920 C CA . ASN A 1 113 ? 14.187 -4.283 -33.013 1.00 68.44 113 ASN A CA 1
ATOM 921 C C . ASN A 1 113 ? 14.162 -3.464 -34.321 1.00 68.44 113 ASN A C 1
ATOM 923 O O . ASN A 1 113 ? 14.305 -4.019 -35.414 1.00 68.44 113 ASN A O 1
ATOM 927 N N . ILE A 1 114 ? 13.985 -2.141 -34.241 1.00 70.88 114 ILE A N 1
ATOM 928 C CA . ILE A 1 114 ? 14.035 -1.248 -35.412 1.00 70.88 114 ILE A CA 1
ATOM 929 C C . ILE A 1 114 ? 15.461 -1.154 -35.975 1.00 70.88 114 ILE A C 1
ATOM 931 O O . ILE A 1 114 ? 15.633 -1.137 -37.199 1.00 70.88 114 ILE A O 1
ATOM 935 N N . GLU A 1 115 ? 16.488 -1.103 -35.122 1.00 62.94 115 GLU A N 1
ATOM 936 C CA . GLU A 1 115 ? 17.888 -1.083 -35.560 1.00 62.94 115 GLU A CA 1
ATOM 937 C C . GLU A 1 115 ? 18.312 -2.382 -36.253 1.00 62.94 115 GLU A C 1
ATOM 939 O O . GLU A 1 115 ? 19.036 -2.324 -37.254 1.00 62.94 115 GLU A O 1
ATOM 944 N N . GLU A 1 116 ? 17.835 -3.534 -35.782 1.00 61.94 116 GLU A N 1
ATOM 945 C CA . GLU A 1 116 ? 18.049 -4.825 -36.445 1.00 61.94 116 GLU A CA 1
ATOM 946 C C . GLU A 1 116 ? 17.317 -4.917 -37.795 1.00 61.94 116 GLU A C 1
ATOM 948 O O . GLU A 1 116 ? 17.804 -5.553 -38.731 1.00 61.94 116 GLU A O 1
ATOM 953 N N . MET A 1 117 ? 16.192 -4.213 -37.949 1.00 61.12 117 MET A N 1
ATOM 954 C CA . MET A 1 117 ? 15.442 -4.102 -39.205 1.00 61.12 117 MET A CA 1
ATOM 955 C C . MET A 1 117 ? 16.020 -3.093 -40.213 1.00 61.12 117 MET A C 1
ATOM 957 O O . MET A 1 117 ? 15.337 -2.774 -41.193 1.00 61.12 117 MET A O 1
ATOM 961 N N . LYS A 1 118 ? 17.251 -2.583 -40.036 1.00 57.62 118 LYS A N 1
ATOM 962 C CA . LYS A 1 118 ? 17.900 -1.704 -41.029 1.00 57.62 118 LYS A CA 1
ATOM 963 C C . LYS A 1 118 ? 17.815 -2.314 -42.433 1.00 57.62 118 LYS A C 1
ATOM 965 O O . LYS A 1 118 ? 18.496 -3.274 -42.775 1.00 57.62 118 LYS A O 1
ATOM 970 N N . ILE A 1 119 ? 16.954 -1.716 -43.254 1.00 63.22 119 ILE A N 1
ATOM 971 C CA . ILE A 1 119 ? 16.800 -2.017 -44.673 1.00 63.22 119 ILE A CA 1
ATOM 972 C C . ILE A 1 119 ? 18.143 -1.700 -45.338 1.00 63.22 119 ILE A C 1
ATOM 974 O O . ILE A 1 119 ? 18.638 -0.580 -45.200 1.00 63.22 119 ILE A O 1
ATOM 978 N N . ASP A 1 120 ? 18.714 -2.655 -46.076 1.00 63.50 120 ASP A N 1
ATOM 979 C CA . ASP A 1 120 ? 19.851 -2.423 -46.974 1.00 63.50 120 ASP A CA 1
ATOM 980 C C . ASP A 1 120 ? 19.401 -1.499 -48.118 1.00 63.50 120 ASP A C 1
ATOM 982 O O . ASP A 1 120 ? 19.067 -1.917 -49.232 1.00 63.50 120 ASP A O 1
ATOM 986 N N . ILE A 1 121 ? 19.317 -0.204 -47.824 1.00 63.81 121 ILE A N 1
ATOM 987 C CA . ILE A 1 121 ? 19.070 0.825 -48.820 1.00 63.81 121 ILE A CA 1
ATOM 988 C C . ILE A 1 121 ? 20.382 0.973 -49.584 1.00 63.81 121 ILE A C 1
ATOM 990 O O . ILE A 1 121 ? 21.341 1.570 -49.103 1.00 63.81 121 ILE A O 1
ATOM 994 N N . ASP A 1 122 ? 20.438 0.407 -50.786 1.00 70.94 122 ASP A N 1
ATOM 995 C CA . ASP A 1 122 ? 21.549 0.635 -51.704 1.00 70.94 122 ASP A CA 1
ATOM 996 C C . ASP A 1 122 ? 21.513 2.098 -52.165 1.00 70.94 122 ASP A C 1
ATOM 998 O O . ASP A 1 122 ? 20.796 2.456 -53.107 1.00 70.94 122 ASP A O 1
ATOM 1002 N N . LEU A 1 123 ? 22.280 2.953 -51.478 1.00 67.56 123 LEU A N 1
ATOM 1003 C CA . LEU A 1 123 ? 22.411 4.384 -51.775 1.00 67.56 123 LEU A CA 1
ATOM 1004 C C . LEU A 1 123 ? 22.797 4.641 -53.243 1.00 67.56 123 LEU A C 1
ATOM 1006 O O . LEU A 1 123 ? 22.507 5.712 -53.769 1.00 67.56 123 LEU A O 1
ATOM 1010 N N . SER A 1 124 ? 23.388 3.655 -53.923 1.00 72.25 124 SER A N 1
ATOM 1011 C CA . SER A 1 124 ? 23.783 3.730 -55.333 1.00 72.25 124 SER A CA 1
ATOM 1012 C C . SER A 1 124 ? 22.598 3.694 -56.308 1.00 72.25 124 SER A C 1
ATOM 1014 O O . SER A 1 124 ? 22.771 4.004 -57.485 1.00 72.25 124 SER A O 1
ATOM 1016 N N . LYS A 1 125 ? 21.401 3.292 -55.856 1.00 74.31 125 LYS A N 1
ATOM 1017 C CA . LYS A 1 125 ? 20.179 3.197 -56.681 1.00 74.31 125 LYS A CA 1
ATOM 1018 C C . LYS A 1 125 ? 19.238 4.389 -56.525 1.00 74.31 125 LYS A C 1
ATOM 1020 O O . LYS A 1 125 ? 18.202 4.429 -57.190 1.00 74.31 125 LYS A O 1
ATOM 1025 N N . ILE A 1 126 ? 19.563 5.339 -55.650 1.00 76.50 126 ILE A N 1
ATOM 1026 C CA . ILE A 1 126 ? 18.741 6.530 -55.453 1.00 76.50 126 ILE A CA 1
ATOM 1027 C C . ILE A 1 126 ? 18.962 7.459 -56.656 1.00 76.50 126 ILE A C 1
ATOM 1029 O O . ILE A 1 126 ? 20.105 7.816 -56.938 1.00 76.50 126 ILE A O 1
ATOM 1033 N N . PRO A 1 127 ? 17.908 7.840 -57.398 1.00 78.12 127 PRO A N 1
ATOM 1034 C CA . PRO A 1 127 ? 18.054 8.763 -58.513 1.00 78.12 127 PRO A CA 1
ATOM 1035 C C . PRO A 1 127 ? 18.453 10.152 -58.007 1.00 78.12 127 PRO A C 1
ATOM 1037 O O . PRO A 1 127 ? 17.911 10.635 -57.010 1.00 78.12 127 PRO A O 1
ATOM 1040 N N . ASP A 1 128 ? 19.359 10.813 -58.728 1.00 79.44 128 ASP A N 1
ATOM 1041 C CA . ASP A 1 128 ? 19.763 12.181 -58.416 1.00 79.44 128 ASP A CA 1
ATOM 1042 C C . ASP A 1 128 ? 18.542 13.109 -58.399 1.00 79.44 128 ASP A C 1
ATOM 1044 O O . ASP A 1 128 ? 17.774 13.195 -59.365 1.00 79.44 128 ASP A O 1
ATOM 1048 N N . ILE A 1 129 ? 18.366 13.825 -57.289 1.00 81.06 129 ILE A N 1
ATOM 1049 C CA . ILE A 1 129 ? 17.291 14.803 -57.134 1.00 81.06 129 ILE A CA 1
ATOM 1050 C C . ILE A 1 129 ? 17.582 15.959 -58.092 1.00 81.06 129 ILE A C 1
ATOM 1052 O O . ILE A 1 129 ? 18.453 16.793 -57.842 1.00 81.06 129 ILE A O 1
ATOM 1056 N N . GLN A 1 130 ? 16.851 16.023 -59.203 1.00 76.25 130 GLN A N 1
ATOM 1057 C CA . GLN A 1 130 ? 16.973 17.150 -60.119 1.00 76.25 130 GLN A CA 1
ATOM 1058 C C . GLN A 1 130 ? 16.330 18.390 -59.501 1.00 76.25 130 GLN A C 1
ATOM 1060 O O . GLN A 1 130 ? 15.185 18.361 -59.043 1.00 76.25 130 GLN A O 1
ATOM 1065 N N . ALA A 1 131 ? 17.073 19.498 -59.504 1.00 80.19 131 ALA A N 1
ATOM 1066 C CA . ALA A 1 131 ? 16.553 20.776 -59.050 1.00 80.19 131 ALA A CA 1
ATOM 1067 C C . ALA A 1 131 ? 15.321 21.174 -59.888 1.00 80.19 131 ALA A C 1
ATOM 1069 O O . ALA A 1 131 ? 15.324 20.988 -61.110 1.00 80.19 131 ALA A O 1
ATOM 1070 N N . PRO A 1 132 ? 14.272 21.738 -59.263 1.00 75.81 132 PRO A N 1
ATOM 1071 C CA . PRO A 1 132 ? 13.079 22.152 -59.983 1.00 75.81 132 PRO A CA 1
ATOM 1072 C C . PRO A 1 132 ? 13.447 23.171 -61.063 1.00 75.81 132 PRO A C 1
ATOM 1074 O O . PRO A 1 132 ? 14.100 24.184 -60.799 1.00 75.81 132 PRO A O 1
ATOM 1077 N N . ILE A 1 133 ? 13.023 22.885 -62.293 1.00 77.62 133 ILE A N 1
ATOM 1078 C CA . ILE A 1 133 ? 13.274 23.734 -63.455 1.00 77.62 133 ILE A CA 1
ATOM 1079 C C . ILE A 1 133 ? 12.560 25.067 -63.213 1.00 77.62 133 ILE A C 1
ATOM 1081 O O . ILE A 1 133 ? 11.328 25.121 -63.206 1.00 77.62 133 ILE A O 1
ATOM 1085 N N . LYS A 1 134 ? 13.322 26.146 -63.004 1.00 74.69 134 LYS A N 1
ATOM 1086 C CA . LYS A 1 134 ? 12.761 27.502 -63.006 1.00 74.69 134 LYS A CA 1
ATOM 1087 C C . LYS A 1 134 ? 12.247 27.786 -64.422 1.00 74.69 134 LYS A C 1
ATOM 1089 O O . LYS A 1 134 ? 13.048 27.842 -65.351 1.00 74.69 134 LYS A O 1
ATOM 1094 N N . ARG A 1 135 ? 10.922 27.874 -64.572 1.00 67.12 135 ARG A N 1
ATOM 1095 C CA . ARG A 1 135 ? 10.261 28.348 -65.797 1.00 67.12 135 ARG A CA 1
ATOM 1096 C C . ARG A 1 135 ? 10.382 29.857 -65.932 1.00 67.12 135 ARG A C 1
ATOM 1098 O O . ARG A 1 135 ? 10.390 30.529 -64.876 1.00 67.12 135 ARG A O 1
#